Protein AF-D2XCI7-F1 (afdb_monomer_lite)

Structure (mmCIF, N/CA/C/O backbone):
data_AF-D2XCI7-F1
#
_entry.id   AF-D2XCI7-F1
#
loop_
_atom_site.group_PDB
_atom_site.id
_atom_site.type_symbol
_atom_site.label_atom_id
_atom_site.label_alt_id
_atom_site.label_comp_id
_atom_site.label_asym_id
_atom_site.label_entity_id
_atom_site.label_seq_id
_atom_site.pdbx_PDB_ins_code
_atom_site.Cartn_x
_atom_site.Cartn_y
_atom_site.Cartn_z
_atom_site.occupancy
_atom_site.B_iso_or_equiv
_atom_site.auth_seq_id
_atom_site.auth_comp_id
_atom_site.auth_asym_id
_atom_site.auth_atom_id
_atom_site.pdbx_PDB_model_num
ATOM 1 N N . TYR A 1 1 ? 6.562 -9.423 -7.348 1.00 95.38 1 TYR A N 1
ATOM 2 C CA . TYR A 1 1 ? 6.514 -7.953 -7.280 1.00 95.38 1 TYR A CA 1
ATOM 3 C C . TYR A 1 1 ? 7.853 -7.352 -6.857 1.00 95.38 1 TYR A C 1
ATOM 5 O O . TYR A 1 1 ? 8.513 -6.785 -7.709 1.00 95.38 1 TYR A O 1
ATOM 13 N N . ASN A 1 2 ? 8.337 -7.551 -5.623 1.00 96.94 2 ASN A N 1
ATOM 14 C CA . ASN A 1 2 ? 9.571 -6.895 -5.140 1.00 96.94 2 ASN A CA 1
ATOM 15 C C . ASN A 1 2 ? 10.817 -7.121 -6.017 1.00 96.94 2 ASN A C 1
ATOM 17 O O . ASN A 1 2 ? 11.596 -6.196 -6.208 1.00 96.94 2 ASN A O 1
ATOM 21 N N . LYS A 1 3 ? 10.999 -8.317 -6.597 1.00 97.44 3 LYS A N 1
ATOM 22 C CA . LYS A 1 3 ? 12.082 -8.570 -7.569 1.00 97.44 3 LYS A CA 1
ATOM 23 C C . LYS A 1 3 ? 11.944 -7.700 -8.833 1.00 97.44 3 LYS A C 1
ATOM 25 O O . LYS A 1 3 ? 12.911 -7.077 -9.245 1.00 97.44 3 LYS A O 1
ATOM 30 N N . ILE A 1 4 ? 10.735 -7.597 -9.390 1.00 97.25 4 ILE A N 1
ATOM 31 C CA . ILE A 1 4 ? 10.404 -6.759 -10.562 1.00 97.25 4 ILE A CA 1
ATOM 32 C C . ILE A 1 4 ? 10.677 -5.281 -10.245 1.00 97.25 4 ILE A C 1
ATOM 34 O O . ILE A 1 4 ? 11.367 -4.607 -11.001 1.00 97.25 4 ILE A O 1
ATOM 38 N N . LEU A 1 5 ? 10.216 -4.808 -9.081 1.00 97.50 5 LEU A N 1
ATOM 39 C CA . LEU A 1 5 ? 10.475 -3.452 -8.590 1.00 97.50 5 LEU A CA 1
ATOM 40 C C . LEU A 1 5 ? 11.980 -3.165 -8.454 1.00 97.50 5 LEU A C 1
ATOM 42 O O . LEU A 1 5 ? 12.438 -2.100 -8.854 1.00 97.50 5 LEU A O 1
ATOM 46 N N . LYS A 1 6 ? 12.762 -4.117 -7.924 1.00 96.88 6 LYS A N 1
ATOM 47 C CA . LYS A 1 6 ? 14.225 -3.990 -7.830 1.00 96.88 6 LYS A CA 1
ATOM 48 C C . LYS A 1 6 ? 14.874 -3.853 -9.209 1.00 96.88 6 LYS A C 1
ATOM 50 O O . LYS A 1 6 ? 15.714 -2.975 -9.370 1.00 96.88 6 LYS A O 1
ATOM 55 N N . HIS A 1 7 ? 14.470 -4.661 -10.191 1.00 95.12 7 HIS A N 1
ATOM 56 C CA . HIS A 1 7 ? 14.984 -4.550 -11.561 1.00 95.12 7 HIS A CA 1
ATOM 57 C C . HIS A 1 7 ? 14.621 -3.210 -12.209 1.00 95.12 7 HIS A C 1
ATOM 59 O O . HIS A 1 7 ? 15.503 -2.543 -12.745 1.00 95.12 7 HIS A O 1
ATOM 65 N N . ARG A 1 8 ? 13.365 -2.762 -12.081 1.00 95.38 8 ARG A N 1
ATOM 66 C CA . ARG A 1 8 ? 12.942 -1.435 -12.556 1.00 95.38 8 ARG A CA 1
ATOM 67 C C . ARG A 1 8 ? 13.767 -0.319 -11.912 1.00 95.38 8 ARG A C 1
ATOM 69 O O . ARG A 1 8 ? 14.297 0.535 -12.611 1.00 95.38 8 ARG A O 1
ATOM 76 N N . ASN A 1 9 ? 13.938 -0.351 -10.590 1.00 96.31 9 ASN A N 1
ATOM 77 C CA . ASN A 1 9 ? 14.719 0.657 -9.869 1.00 96.31 9 ASN A CA 1
ATOM 78 C C . ASN A 1 9 ? 16.208 0.631 -10.243 1.00 96.31 9 ASN A C 1
ATOM 80 O O . ASN A 1 9 ? 16.844 1.679 -10.240 1.00 96.31 9 ASN A O 1
ATOM 84 N N . ALA A 1 10 ? 16.771 -0.532 -10.580 1.00 94.81 10 ALA A N 1
ATOM 85 C CA . ALA A 1 10 ? 18.137 -0.617 -11.089 1.00 94.81 10 ALA A CA 1
ATOM 86 C C . ALA A 1 10 ? 18.278 0.102 -12.442 1.00 94.81 10 ALA A C 1
ATOM 88 O O . ALA A 1 10 ? 19.233 0.852 -12.627 1.00 94.81 10 ALA A O 1
ATOM 89 N N . LEU A 1 11 ? 17.299 -0.050 -13.343 1.00 93.69 11 LEU A N 1
ATOM 90 C CA . LEU A 1 11 ? 17.264 0.700 -14.602 1.00 93.69 11 LEU A CA 1
ATOM 91 C C . LEU A 1 11 ? 17.118 2.205 -14.362 1.00 93.69 11 LEU A C 1
ATOM 93 O O . LEU A 1 11 ? 17.880 2.978 -14.931 1.00 93.69 11 LEU A O 1
ATOM 97 N N . LEU A 1 12 ? 16.220 2.635 -13.472 1.00 94.38 12 LEU A N 1
ATOM 98 C CA . LEU A 1 12 ? 16.070 4.062 -13.148 1.00 94.38 12 LEU A CA 1
ATOM 99 C C . LEU A 1 12 ? 17.376 4.691 -12.634 1.00 94.38 12 LEU A C 1
ATOM 101 O O . LEU A 1 12 ? 17.691 5.822 -12.984 1.00 94.38 12 LEU A O 1
ATOM 105 N N . LYS A 1 13 ? 18.161 3.949 -11.843 1.00 94.56 13 LYS A N 1
ATOM 106 C CA . LYS A 1 13 ? 19.460 4.407 -11.319 1.00 94.56 13 LYS A CA 1
ATOM 107 C C . LYS A 1 13 ? 20.578 4.458 -12.360 1.00 94.56 13 LYS A C 1
ATOM 109 O O . LYS A 1 13 ? 21.601 5.073 -12.088 1.00 94.56 13 LYS A O 1
ATOM 114 N N . SER A 1 14 ? 20.405 3.830 -13.523 1.00 89.38 14 SER A N 1
ATOM 115 C CA . SER A 1 14 ? 21.423 3.827 -14.585 1.00 89.38 14 SER A CA 1
ATOM 116 C C . SER A 1 14 ? 21.593 5.186 -15.279 1.00 89.38 14 SER A C 1
ATOM 118 O O . SER A 1 14 ? 22.539 5.367 -16.038 1.00 89.38 14 SER A O 1
ATOM 120 N N . GLY A 1 15 ? 20.698 6.149 -15.026 1.00 74.50 15 GLY A N 1
ATOM 121 C CA . GLY A 1 15 ? 20.770 7.518 -15.548 1.00 74.50 15 GLY A CA 1
ATOM 122 C C . GLY A 1 15 ? 20.278 7.671 -16.990 1.00 74.50 15 GLY A C 1
ATOM 123 O O . GLY A 1 15 ? 19.622 8.662 -17.291 1.00 74.50 15 GLY A O 1
ATOM 124 N N . ASN A 1 16 ? 20.513 6.679 -17.853 1.00 79.69 16 ASN A N 1
ATOM 125 C CA . ASN A 1 16 ? 20.004 6.649 -19.227 1.00 79.69 16 ASN A CA 1
ATOM 126 C C . ASN A 1 16 ? 19.420 5.267 -19.582 1.00 79.69 16 ASN A C 1
ATOM 128 O O . ASN A 1 16 ? 20.003 4.539 -20.389 1.00 79.69 16 ASN A O 1
ATOM 132 N N . PRO A 1 17 ? 18.318 4.844 -18.932 1.00 81.50 17 PRO A N 1
ATOM 133 C CA . PRO A 1 17 ? 17.740 3.539 -19.203 1.00 81.50 17 PRO A CA 1
ATOM 134 C C . PRO A 1 17 ? 17.164 3.478 -20.614 1.00 81.50 17 PRO A C 1
ATOM 136 O O . PRO A 1 17 ? 16.473 4.392 -21.059 1.00 81.50 17 PRO A O 1
ATOM 139 N N . ASP A 1 18 ? 17.370 2.341 -21.271 1.00 86.94 18 ASP A N 1
ATOM 140 C CA . ASP A 1 18 ? 16.624 2.009 -22.477 1.00 86.94 18 ASP A CA 1
ATOM 141 C C . ASP A 1 18 ? 15.119 1.969 -22.151 1.00 86.94 18 ASP A C 1
ATOM 143 O O . ASP A 1 18 ? 14.649 1.161 -21.339 1.00 86.94 18 ASP A O 1
ATOM 147 N N . ILE A 1 19 ? 14.364 2.870 -22.783 1.00 84.69 19 ILE A N 1
ATOM 148 C CA . ILE A 1 19 ? 12.916 3.022 -22.596 1.00 84.69 19 ILE A CA 1
ATOM 149 C C . ILE A 1 19 ? 12.188 1.728 -22.972 1.00 84.69 19 ILE A C 1
ATOM 151 O O . ILE A 1 19 ? 11.220 1.345 -22.309 1.00 84.69 19 ILE A O 1
ATOM 155 N N . SER A 1 20 ? 12.670 1.011 -23.990 1.00 85.81 20 SER A N 1
ATOM 156 C CA . SER A 1 20 ? 12.082 -0.260 -24.407 1.00 85.81 20 SER A CA 1
ATOM 157 C C . SER A 1 20 ? 12.214 -1.308 -23.299 1.00 85.81 20 SER A C 1
ATOM 159 O O . SER A 1 20 ? 11.227 -1.957 -22.941 1.00 85.81 20 SER A O 1
ATOM 161 N N . HIS A 1 21 ? 13.380 -1.389 -22.652 1.00 87.38 21 HIS A N 1
ATOM 162 C CA . HIS A 1 21 ? 13.600 -2.259 -21.500 1.00 87.38 21 HIS A CA 1
ATOM 163 C C . HIS A 1 21 ? 12.731 -1.851 -20.313 1.00 87.38 21 HIS A C 1
ATOM 165 O O . HIS A 1 21 ? 12.139 -2.717 -19.665 1.00 87.38 21 HIS A O 1
ATOM 171 N N . LEU A 1 22 ? 12.611 -0.551 -20.035 1.00 90.00 22 LEU A N 1
ATOM 172 C CA . LEU A 1 22 ? 11.776 -0.061 -18.941 1.00 90.00 22 LEU A CA 1
ATOM 173 C C . LEU A 1 22 ? 10.302 -0.442 -19.139 1.00 90.00 22 LEU A C 1
ATOM 175 O O . LEU A 1 22 ? 9.681 -0.953 -18.208 1.00 90.00 22 LEU A O 1
ATOM 179 N N . SER A 1 23 ? 9.789 -0.327 -20.368 1.00 90.62 23 SER A N 1
ATOM 180 C CA . SER A 1 23 ? 8.405 -0.685 -20.708 1.00 90.62 23 SER A CA 1
ATOM 181 C C . SER A 1 23 ? 8.075 -2.167 -20.455 1.00 90.62 23 SER A C 1
ATOM 183 O O . SER A 1 23 ? 6.957 -2.506 -20.058 1.00 90.62 23 SER A O 1
ATOM 185 N N . ILE A 1 24 ? 9.054 -3.069 -20.616 1.00 93.50 24 ILE A N 1
ATOM 186 C CA . ILE A 1 24 ? 8.901 -4.499 -20.301 1.00 93.50 24 ILE A CA 1
ATOM 187 C C . ILE A 1 24 ? 8.687 -4.683 -18.795 1.00 93.50 24 ILE A C 1
ATOM 189 O O . ILE A 1 24 ? 7.845 -5.482 -18.371 1.00 93.50 24 ILE A O 1
ATOM 193 N N . TRP A 1 25 ? 9.436 -3.945 -17.974 1.00 95.25 25 TRP A N 1
ATOM 194 C CA . TRP A 1 25 ? 9.282 -3.983 -16.521 1.00 95.25 25 TRP A CA 1
ATOM 195 C C . TRP A 1 25 ? 8.011 -3.278 -16.052 1.00 95.25 25 TRP A C 1
ATOM 197 O O . TRP A 1 25 ? 7.402 -3.762 -15.099 1.00 95.25 25 TRP A O 1
ATOM 207 N N . ASP A 1 26 ? 7.578 -2.216 -16.735 1.00 95.50 26 ASP A N 1
ATOM 208 C CA . ASP A 1 26 ? 6.306 -1.538 -16.467 1.00 95.50 26 ASP A CA 1
ATOM 209 C C . ASP A 1 26 ? 5.120 -2.492 -16.673 1.00 95.50 26 ASP A C 1
ATOM 211 O O . ASP A 1 26 ? 4.290 -2.653 -15.780 1.00 95.50 26 ASP A O 1
ATOM 215 N N . LYS A 1 27 ? 5.086 -3.246 -17.777 1.00 95.81 27 LYS A N 1
ATOM 216 C CA . LYS A 1 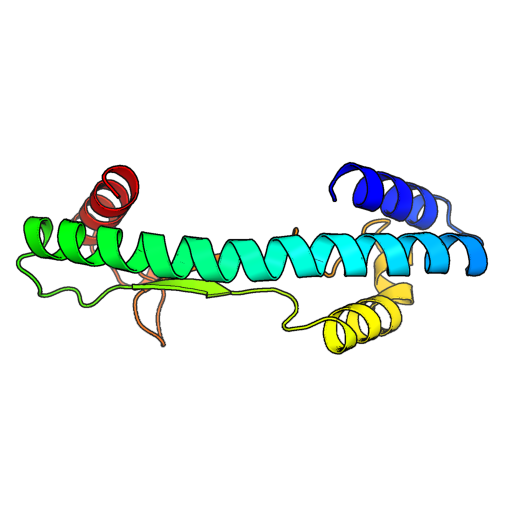27 ? 4.041 -4.266 -17.988 1.00 95.81 27 LYS A CA 1
ATOM 217 C C . LYS A 1 27 ? 4.041 -5.326 -16.881 1.00 95.81 27 LYS A C 1
ATOM 219 O O . LYS A 1 27 ? 3.003 -5.600 -16.282 1.00 95.81 27 LYS A O 1
ATOM 224 N N . LYS A 1 28 ? 5.217 -5.868 -16.540 1.00 96.62 28 LYS A N 1
ATOM 225 C CA . LYS A 1 28 ? 5.357 -6.902 -15.495 1.00 96.62 28 LYS A CA 1
ATOM 226 C C . LYS A 1 28 ? 4.991 -6.400 -14.094 1.00 96.62 28 LYS A C 1
ATOM 228 O O . LYS A 1 28 ? 4.448 -7.162 -13.289 1.00 96.62 28 LYS A O 1
ATOM 233 N N . ILE A 1 29 ? 5.343 -5.155 -13.752 1.00 97.62 29 ILE A N 1
ATOM 234 C CA . ILE A 1 29 ? 5.056 -4.596 -12.423 1.00 97.62 29 ILE A CA 1
ATOM 235 C C . ILE A 1 29 ? 3.572 -4.282 -12.274 1.00 97.62 29 ILE A C 1
ATOM 237 O O . ILE A 1 29 ? 3.027 -4.523 -11.195 1.00 97.62 29 ILE A O 1
ATOM 241 N N . VAL A 1 30 ? 2.931 -3.820 -13.350 1.00 98.19 30 VAL A N 1
ATOM 242 C CA . VAL A 1 30 ? 1.491 -3.577 -13.411 1.00 98.19 30 VAL A CA 1
ATOM 243 C C . VAL A 1 30 ? 0.736 -4.894 -13.261 1.00 98.19 30 VAL A C 1
ATOM 245 O O . VAL A 1 30 ? 0.004 -5.046 -12.288 1.00 98.19 30 VAL A O 1
ATOM 248 N N . GLU A 1 31 ? 1.001 -5.887 -14.113 1.00 97.38 31 GLU A N 1
ATOM 249 C CA . GLU A 1 31 ? 0.334 -7.198 -14.077 1.00 97.38 31 GLU A CA 1
ATOM 250 C C . GLU A 1 31 ? 0.398 -7.831 -12.677 1.00 97.38 31 GLU A C 1
ATOM 252 O O . GLU A 1 31 ? -0.621 -8.152 -12.056 1.00 97.38 31 GLU A O 1
ATOM 257 N N . LYS A 1 32 ? 1.609 -7.945 -12.111 1.00 98.06 32 LYS A N 1
ATOM 258 C CA . LYS A 1 32 ? 1.768 -8.543 -10.781 1.00 98.06 32 LYS A CA 1
ATOM 259 C C . LYS A 1 32 ? 1.211 -7.653 -9.670 1.00 98.06 32 LYS A C 1
ATOM 261 O O . LYS A 1 32 ? 0.837 -8.170 -8.618 1.00 98.06 32 LYS A O 1
ATOM 266 N N . GLY A 1 33 ? 1.223 -6.338 -9.860 1.00 98.31 33 GLY A N 1
ATOM 267 C CA . GLY A 1 33 ? 0.711 -5.375 -8.897 1.00 98.31 33 GLY A CA 1
ATOM 268 C C . GLY A 1 33 ? -0.808 -5.415 -8.791 1.00 98.31 33 GLY A C 1
ATOM 269 O O . GLY A 1 33 ? -1.306 -5.460 -7.673 1.00 98.31 33 GLY A O 1
ATOM 270 N N . ILE A 1 34 ? -1.529 -5.509 -9.911 1.00 98.31 34 ILE A N 1
ATOM 271 C CA . ILE A 1 34 ? -2.996 -5.615 -9.928 1.00 98.31 34 ILE A CA 1
ATOM 272 C C . ILE A 1 34 ? -3.478 -6.896 -9.253 1.00 98.31 34 ILE A C 1
ATOM 274 O O . ILE A 1 34 ? -4.407 -6.855 -8.448 1.00 98.31 34 ILE A O 1
ATOM 278 N N . PHE A 1 35 ? -2.789 -8.017 -9.475 1.00 98.19 35 PHE A N 1
ATOM 279 C CA . PHE A 1 35 ? -3.077 -9.246 -8.736 1.00 98.19 35 PHE A CA 1
ATOM 280 C C . PHE A 1 35 ? -2.988 -9.042 -7.209 1.00 98.19 35 PHE A C 1
ATOM 282 O O . PHE A 1 35 ? -3.873 -9.463 -6.467 1.00 98.19 35 PHE A O 1
ATOM 289 N N . ILE A 1 36 ? -1.935 -8.368 -6.727 1.00 98.50 36 ILE A N 1
ATOM 290 C CA . ILE A 1 36 ? -1.747 -8.109 -5.289 1.00 98.50 36 ILE A CA 1
ATOM 291 C C . ILE A 1 36 ? -2.767 -7.093 -4.768 1.00 98.50 36 ILE A C 1
ATOM 293 O O . ILE A 1 36 ? -3.290 -7.283 -3.675 1.00 98.50 36 ILE A O 1
ATOM 297 N N . LEU A 1 37 ? -3.050 -6.040 -5.535 1.00 98.38 37 LEU A N 1
ATOM 298 C CA . LEU A 1 37 ? -4.046 -5.017 -5.220 1.00 98.38 37 LEU A CA 1
ATOM 299 C C . LEU A 1 37 ? -5.411 -5.651 -4.932 1.00 98.38 37 LEU A C 1
ATOM 301 O O . LEU A 1 37 ? -6.008 -5.390 -3.890 1.00 98.38 37 LEU A O 1
ATOM 305 N N . ASN A 1 38 ? -5.877 -6.525 -5.827 1.00 98.12 38 ASN A N 1
ATOM 306 C CA . ASN A 1 38 ? -7.165 -7.197 -5.671 1.00 98.12 38 ASN A CA 1
ATOM 307 C C . ASN A 1 38 ? -7.158 -8.141 -4.466 1.00 98.12 38 ASN A C 1
ATOM 309 O O . ASN A 1 38 ? -8.059 -8.069 -3.634 1.00 98.12 38 ASN A O 1
ATOM 313 N N . LYS A 1 39 ? -6.087 -8.926 -4.282 1.00 98.31 39 LYS A N 1
ATOM 314 C CA . LYS A 1 39 ? -5.973 -9.792 -3.103 1.00 98.31 39 LYS A CA 1
ATOM 315 C C . LYS A 1 39 ? -5.947 -8.999 -1.793 1.00 98.31 39 LYS A C 1
ATOM 317 O O . LYS A 1 39 ? -6.531 -9.436 -0.809 1.00 98.31 39 LYS A O 1
ATOM 322 N N . ARG A 1 40 ? -5.307 -7.826 -1.767 1.00 98.19 40 ARG A N 1
ATOM 323 C CA . ARG A 1 40 ? -5.314 -6.927 -0.602 1.00 98.19 40 ARG A CA 1
ATOM 324 C C . ARG A 1 40 ? -6.702 -6.372 -0.315 1.00 98.19 40 ARG A C 1
ATOM 326 O O . ARG A 1 40 ? -7.081 -6.350 0.847 1.00 98.19 40 ARG A O 1
ATOM 333 N N . ARG A 1 41 ? -7.462 -5.972 -1.340 1.00 97.44 41 ARG A N 1
ATOM 334 C CA . ARG A 1 41 ? -8.860 -5.536 -1.174 1.00 97.44 41 ARG A CA 1
ATOM 335 C C . ARG A 1 41 ? -9.708 -6.622 -0.519 1.00 97.44 41 ARG A C 1
ATOM 337 O O . ARG A 1 41 ? -10.392 -6.333 0.454 1.00 97.44 41 ARG A O 1
ATOM 344 N N . GLU A 1 42 ? -9.615 -7.854 -1.017 1.00 97.88 42 GLU A N 1
ATOM 345 C CA . GLU A 1 42 ? -10.330 -9.006 -0.452 1.00 97.88 42 GLU A CA 1
ATOM 346 C C . GLU A 1 42 ? -9.943 -9.251 1.010 1.00 97.88 42 GLU A C 1
ATOM 348 O O . GLU A 1 42 ? -10.808 -9.305 1.879 1.00 97.88 42 GLU A O 1
ATOM 353 N N . VAL A 1 43 ? -8.638 -9.344 1.290 1.00 97.25 43 VAL A N 1
ATOM 354 C CA . VAL A 1 43 ? -8.134 -9.646 2.637 1.00 97.25 43 VAL A CA 1
ATOM 355 C C . VAL A 1 43 ? -8.474 -8.536 3.624 1.00 97.25 43 VAL A C 1
ATOM 357 O O . VAL A 1 43 ? -8.843 -8.833 4.751 1.00 97.25 43 VAL A O 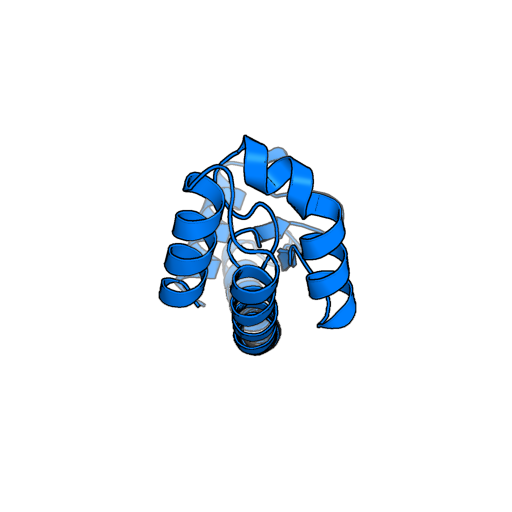1
ATOM 360 N N . VAL A 1 44 ? -8.369 -7.263 3.235 1.00 96.88 44 VAL A N 1
ATOM 361 C CA . VAL A 1 44 ? -8.718 -6.158 4.138 1.00 96.88 44 VAL A CA 1
ATOM 362 C C . VAL A 1 44 ? -10.220 -6.117 4.397 1.00 96.88 44 VAL A C 1
ATOM 364 O O . VAL A 1 44 ? -10.612 -5.846 5.525 1.00 96.88 44 VAL A O 1
ATOM 367 N N . LEU A 1 45 ? -11.059 -6.428 3.405 1.00 96.06 45 LEU A N 1
ATOM 368 C CA . LEU A 1 45 ? -12.505 -6.520 3.608 1.00 96.06 45 LEU A CA 1
ATOM 369 C C . LEU A 1 45 ? -12.860 -7.618 4.622 1.00 96.06 45 LEU A C 1
ATOM 371 O O . LEU A 1 45 ? -13.626 -7.374 5.553 1.00 96.06 45 LEU A O 1
ATOM 375 N N . GLU A 1 46 ? -12.266 -8.802 4.467 1.00 96.50 46 GLU A N 1
ATOM 376 C CA . GLU A 1 46 ? -12.428 -9.922 5.397 1.00 96.50 46 GLU A CA 1
ATOM 377 C C . GLU A 1 46 ? -11.900 -9.567 6.797 1.00 96.50 46 GLU A C 1
ATOM 379 O O . GLU A 1 46 ? -12.630 -9.670 7.784 1.00 96.50 46 GLU A O 1
ATOM 384 N N . LEU A 1 47 ? -10.675 -9.047 6.884 1.00 96.50 47 LEU A N 1
ATOM 385 C CA . LEU A 1 47 ? -10.039 -8.657 8.142 1.00 96.50 47 LEU A CA 1
ATOM 386 C C . LEU A 1 47 ? -10.811 -7.549 8.867 1.00 96.50 47 LEU A C 1
ATOM 388 O O . LEU A 1 47 ? -10.920 -7.583 10.089 1.00 96.50 47 LEU A O 1
ATOM 392 N N . ASN A 1 48 ? -11.392 -6.591 8.135 1.00 95.75 48 ASN A N 1
ATOM 393 C CA . ASN A 1 48 ? -12.223 -5.536 8.713 1.00 95.75 48 ASN A CA 1
ATOM 394 C C . ASN A 1 48 ? -13.451 -6.118 9.434 1.00 95.75 48 ASN A C 1
ATOM 396 O O . ASN A 1 48 ? -13.842 -5.612 10.483 1.00 95.75 48 ASN A O 1
ATOM 400 N N . SER A 1 49 ? -14.037 -7.205 8.918 1.00 94.81 49 SER A N 1
ATOM 401 C CA . SER A 1 49 ? -15.182 -7.854 9.567 1.00 94.81 49 SER A CA 1
ATOM 402 C C . SER A 1 49 ? -14.813 -8.434 10.941 1.00 94.81 49 SER A C 1
ATOM 404 O O . SER A 1 49 ? -15.492 -8.150 11.931 1.00 94.81 49 SER A O 1
ATOM 406 N N . PHE A 1 50 ? -13.689 -9.151 11.037 1.00 95.44 50 PHE A N 1
ATOM 407 C CA . PHE A 1 50 ? -13.182 -9.700 12.298 1.00 95.44 50 PHE A CA 1
ATOM 408 C C . PHE A 1 50 ? -12.709 -8.598 13.252 1.00 95.44 50 PHE A C 1
ATOM 410 O O . PHE A 1 50 ? -13.037 -8.614 14.442 1.00 95.44 50 PHE A O 1
ATOM 417 N N . TYR A 1 51 ? -12.004 -7.598 12.718 1.00 95.31 51 TYR A N 1
ATOM 418 C CA . TYR A 1 51 ? -11.552 -6.420 13.453 1.00 95.31 51 TYR A CA 1
ATOM 419 C C . TYR A 1 51 ? -12.715 -5.707 14.150 1.00 95.31 51 TYR A C 1
ATOM 421 O O . TYR A 1 51 ? -12.630 -5.457 15.352 1.00 95.31 51 TYR A O 1
ATOM 429 N N . ARG A 1 52 ? -13.818 -5.437 13.437 1.00 93.69 52 ARG A N 1
ATOM 430 C CA . ARG A 1 52 ? -14.993 -4.758 14.004 1.00 93.69 52 ARG A CA 1
ATOM 431 C C . ARG A 1 52 ? -15.628 -5.561 15.136 1.00 93.69 52 ARG A C 1
ATOM 433 O O . ARG A 1 52 ? -15.871 -5.007 16.203 1.00 93.69 52 ARG A O 1
ATOM 440 N N . VAL A 1 53 ? -15.797 -6.874 14.960 1.00 93.44 53 VAL A N 1
ATOM 441 C CA . VAL A 1 53 ? -16.329 -7.755 16.017 1.00 93.44 53 VAL A CA 1
ATOM 442 C C . VAL A 1 53 ? -15.449 -7.726 17.271 1.00 93.44 53 VAL A C 1
ATOM 444 O O . VAL A 1 53 ? -15.957 -7.681 18.393 1.00 93.44 53 VAL A O 1
ATOM 447 N N . ASN A 1 54 ? -14.127 -7.755 17.105 1.00 93.56 54 ASN A N 1
ATOM 448 C CA . ASN A 1 54 ? -13.194 -7.706 18.228 1.00 93.56 54 ASN A CA 1
ATOM 449 C C . ASN A 1 54 ? -13.164 -6.326 18.897 1.00 93.56 54 ASN A C 1
ATOM 451 O O . ASN A 1 54 ? -13.124 -6.239 20.126 1.00 93.56 54 ASN A O 1
ATOM 455 N N . LEU A 1 55 ? -13.211 -5.252 18.108 1.00 93.12 55 LEU A N 1
ATOM 456 C CA . LEU A 1 55 ? -13.238 -3.886 18.616 1.00 93.12 55 LEU A CA 1
ATOM 457 C C . LEU A 1 55 ? -14.515 -3.615 19.409 1.00 93.12 55 LEU A C 1
ATOM 459 O O . LEU A 1 55 ? -14.437 -3.023 20.485 1.00 93.12 55 LEU A O 1
ATOM 463 N N . ASP A 1 56 ? -15.670 -4.073 18.930 1.00 91.12 56 ASP A N 1
ATOM 464 C CA . ASP A 1 56 ? -16.950 -3.885 19.613 1.00 91.12 56 ASP A CA 1
ATOM 465 C C . ASP A 1 56 ? -16.939 -4.533 21.003 1.00 91.12 56 ASP A C 1
ATOM 467 O O . ASP A 1 56 ? -17.377 -3.915 21.975 1.00 91.12 56 ASP A O 1
ATOM 471 N N . LYS A 1 57 ? -16.337 -5.725 21.136 1.00 90.88 57 LYS A N 1
ATOM 472 C CA . LYS A 1 57 ? -16.154 -6.405 22.433 1.00 90.88 57 LYS A CA 1
ATOM 473 C C . LYS A 1 57 ? -15.259 -5.625 23.402 1.00 90.88 57 LYS A C 1
ATOM 475 O O . LYS A 1 57 ? -15.480 -5.688 24.607 1.00 90.88 57 LYS A O 1
ATOM 480 N N . LEU A 1 58 ? -14.247 -4.914 22.898 1.00 89.25 58 LEU A N 1
ATOM 481 C CA . LEU A 1 58 ? -13.277 -4.172 23.716 1.00 89.25 58 LEU A CA 1
ATOM 482 C C . LEU A 1 58 ? -13.731 -2.745 24.055 1.00 89.25 58 LEU A C 1
ATOM 484 O O . LEU A 1 58 ? -13.389 -2.230 25.117 1.00 89.25 58 LEU A O 1
ATOM 488 N N . SER A 1 59 ? -14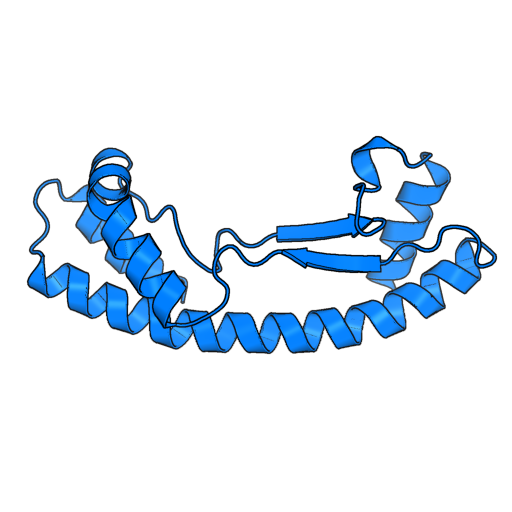.461 -2.096 23.148 1.00 84.12 59 SER A N 1
ATOM 489 C CA . SER A 1 59 ? -14.886 -0.690 23.251 1.00 84.12 59 SER A CA 1
ATOM 490 C C . SER A 1 59 ? -16.337 -0.518 23.711 1.00 84.12 59 SER A C 1
ATOM 492 O O . SER A 1 59 ? -16.773 0.601 23.990 1.00 84.12 59 SER A O 1
ATOM 494 N N . GLY A 1 60 ? -17.108 -1.608 23.772 1.00 79.81 60 GLY A N 1
ATOM 495 C CA . GLY A 1 60 ? -18.550 -1.554 24.005 1.00 79.81 60 GLY A CA 1
ATOM 496 C C . GLY A 1 60 ? -19.331 -0.985 22.814 1.00 79.81 60 GLY A C 1
ATOM 497 O O . GLY A 1 60 ? -20.396 -0.408 23.020 1.00 79.81 60 GLY A O 1
ATOM 498 N N . GLY A 1 61 ? -18.789 -1.103 21.594 1.00 73.94 61 GLY A N 1
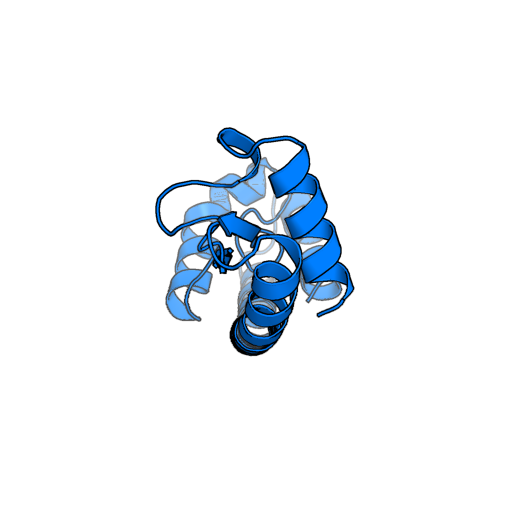ATOM 499 C CA . GLY A 1 61 ? -19.458 -0.748 20.335 1.00 73.94 61 GLY A CA 1
ATOM 500 C C . GLY A 1 61 ? -19.563 0.751 20.033 1.00 73.94 61 GLY A C 1
ATOM 501 O O . GLY A 1 61 ? -20.419 1.158 19.253 1.00 73.94 61 GLY A O 1
ATOM 502 N N . LYS A 1 62 ? -18.745 1.596 20.674 1.00 69.56 62 LYS A N 1
ATOM 503 C CA . LYS A 1 62 ? -18.890 3.067 20.604 1.00 69.56 62 LYS A CA 1
ATOM 504 C C . LYS A 1 62 ? -17.940 3.765 19.637 1.00 69.56 62 LYS A C 1
ATOM 506 O O . LYS A 1 62 ? -18.164 4.929 19.321 1.00 69.56 62 LYS A O 1
ATOM 511 N N . ASP A 1 63 ? -16.889 3.082 19.192 1.00 75.69 63 ASP A N 1
ATOM 512 C CA . ASP A 1 63 ? -15.816 3.733 18.439 1.00 75.69 63 ASP A CA 1
ATOM 513 C C . ASP A 1 63 ? -16.112 3.823 16.931 1.00 75.69 63 ASP A C 1
ATOM 515 O O . ASP A 1 63 ? -15.671 4.772 16.286 1.00 75.69 63 ASP A O 1
ATOM 519 N N . GLY A 1 64 ? -16.875 2.873 16.368 1.00 81.88 64 GLY A N 1
ATOM 520 C CA . GLY A 1 64 ? -17.286 2.893 14.955 1.00 81.88 64 GLY A CA 1
ATOM 521 C C . GLY A 1 64 ? -16.122 2.913 13.955 1.00 81.88 64 GLY A C 1
ATOM 522 O O . GLY A 1 64 ? -16.266 3.455 12.864 1.00 81.88 64 GLY A O 1
ATOM 523 N N . LEU A 1 65 ? -14.960 2.383 14.346 1.00 90.81 65 LEU A N 1
ATOM 524 C CA . LEU A 1 65 ? -13.740 2.407 13.543 1.00 90.81 65 LEU A CA 1
ATOM 525 C C . LEU A 1 65 ? -13.711 1.253 12.546 1.00 90.81 65 LEU A C 1
ATOM 527 O O . LEU A 1 65 ? -14.192 0.153 12.823 1.00 90.81 65 LEU A O 1
ATOM 531 N N . GLU A 1 66 ? -13.064 1.498 11.416 1.00 92.44 66 GLU A N 1
ATOM 532 C CA . GLU A 1 66 ? -12.901 0.539 10.335 1.00 92.44 66 GLU A CA 1
ATOM 533 C C . GLU A 1 66 ? -11.445 0.462 9.887 1.00 92.44 66 GLU A C 1
ATOM 535 O O . GLU A 1 66 ? -10.681 1.427 9.975 1.00 92.44 66 GLU A O 1
ATOM 540 N N . LEU A 1 67 ? -11.078 -0.709 9.377 1.00 93.94 67 LEU A N 1
ATOM 541 C CA . LEU A 1 67 ? -9.822 -0.949 8.695 1.00 93.94 67 LEU A CA 1
ATOM 542 C C . LEU A 1 67 ? -9.975 -0.591 7.209 1.00 93.94 67 LEU A C 1
ATOM 544 O O . LEU A 1 67 ? -10.685 -1.265 6.463 1.00 93.94 67 LEU A O 1
ATOM 548 N N . ILE A 1 68 ? -9.290 0.465 6.772 1.00 93.12 68 ILE A N 1
ATOM 549 C CA . ILE A 1 68 ? -9.470 1.074 5.453 1.00 93.12 68 ILE A CA 1
ATOM 550 C C . ILE A 1 68 ? -8.191 0.925 4.630 1.00 93.12 68 ILE A C 1
ATOM 552 O O . ILE A 1 68 ? -7.171 1.563 4.895 1.00 93.12 68 ILE A O 1
ATOM 556 N N . TYR A 1 69 ? -8.256 0.123 3.570 1.00 95.56 69 TYR A N 1
ATOM 557 C CA . TYR A 1 69 ? -7.174 0.019 2.593 1.00 95.56 69 TYR A CA 1
ATOM 558 C C . TYR A 1 69 ? -7.156 1.237 1.660 1.00 95.56 69 TYR A C 1
ATOM 560 O O . TYR A 1 69 ? -8.150 1.530 0.990 1.00 95.56 69 TYR A O 1
ATOM 568 N N . LYS A 1 70 ? -6.016 1.928 1.570 1.00 94.88 70 LYS A N 1
ATOM 569 C CA . LYS A 1 70 ? -5.800 3.048 0.646 1.00 94.88 70 LYS A CA 1
ATOM 570 C C . LYS A 1 70 ? -4.764 2.657 -0.405 1.00 94.88 70 LYS A C 1
ATOM 572 O O . LYS A 1 70 ? -3.559 2.794 -0.181 1.00 94.88 70 LYS A O 1
ATOM 577 N N . PRO A 1 71 ? -5.210 2.164 -1.566 1.00 96.88 71 PRO A N 1
ATOM 578 C CA . PRO A 1 71 ? -4.285 1.811 -2.620 1.00 96.88 71 PRO A CA 1
ATOM 579 C C . PRO A 1 71 ? -3.728 3.063 -3.309 1.00 96.88 71 PRO A C 1
ATOM 581 O O . PRO A 1 71 ? -4.439 4.043 -3.537 1.00 96.88 71 PRO A O 1
ATOM 584 N N . ASN A 1 72 ? -2.456 3.015 -3.704 1.00 97.62 72 ASN A N 1
ATOM 585 C CA . ASN A 1 72 ? -1.807 4.074 -4.475 1.00 97.62 72 ASN A CA 1
ATOM 586 C C . ASN A 1 72 ? -2.330 4.148 -5.924 1.00 97.62 72 ASN A C 1
ATOM 588 O O . ASN A 1 72 ? -2.233 5.194 -6.573 1.00 97.62 72 ASN A O 1
ATOM 592 N N . VAL A 1 73 ? -2.886 3.040 -6.423 1.00 97.31 73 VAL A N 1
ATOM 593 C CA . VAL A 1 73 ? -3.443 2.858 -7.773 1.00 97.31 73 VAL A CA 1
ATOM 594 C C . VAL A 1 73 ? -4.722 2.018 -7.698 1.00 97.31 73 VAL A C 1
ATOM 596 O O . VAL A 1 73 ? -4.792 1.078 -6.910 1.00 97.31 73 VAL A O 1
ATOM 599 N N . LYS A 1 74 ? -5.748 2.342 -8.486 1.00 95.94 74 LYS A N 1
ATOM 600 C CA . LYS A 1 74 ? -7.069 1.700 -8.403 1.00 95.94 74 LYS A CA 1
ATOM 601 C C . LYS A 1 74 ? -7.219 0.505 -9.334 1.00 95.94 74 LYS A C 1
ATOM 603 O O . LYS A 1 74 ? -7.897 -0.454 -8.954 1.00 95.94 74 LYS A O 1
ATOM 608 N N . ASP A 1 75 ? -6.615 0.569 -10.511 1.00 97.38 75 ASP A N 1
ATOM 609 C CA . ASP A 1 75 ? -6.731 -0.425 -11.573 1.00 97.38 75 ASP A CA 1
ATOM 610 C C . ASP A 1 75 ? -5.493 -0.411 -12.484 1.00 97.38 75 ASP A C 1
ATOM 612 O O . ASP A 1 75 ? -4.507 0.286 -12.224 1.00 97.38 75 ASP A O 1
ATOM 616 N N . GLN A 1 76 ? -5.521 -1.263 -13.509 1.00 97.69 76 GLN A N 1
ATOM 617 C CA . GLN A 1 76 ? -4.412 -1.463 -14.434 1.00 97.69 76 GLN A CA 1
ATOM 618 C C . GLN A 1 76 ? -4.070 -0.197 -15.224 1.00 97.69 76 GLN A C 1
ATOM 620 O O . GLN A 1 76 ? -2.887 0.128 -15.370 1.00 97.69 76 GLN A O 1
ATOM 625 N N . ASP A 1 77 ? -5.091 0.502 -15.712 1.00 97.12 77 ASP A N 1
ATOM 626 C CA . ASP A 1 77 ? -4.936 1.640 -16.610 1.00 97.12 77 ASP A CA 1
ATOM 627 C C . ASP A 1 77 ? -4.390 2.842 -15.842 1.00 97.12 77 ASP A C 1
ATOM 629 O O . ASP A 1 77 ? -3.387 3.431 -16.251 1.00 97.12 77 ASP A O 1
ATOM 633 N N . GLU A 1 78 ? -4.943 3.125 -14.656 1.00 97.75 78 GLU A N 1
ATOM 634 C CA . GLU A 1 78 ? -4.430 4.177 -13.778 1.00 97.75 78 GLU A CA 1
ATOM 635 C C . GLU A 1 78 ? -2.990 3.880 -13.336 1.00 97.75 78 GLU A C 1
ATOM 637 O O . GLU A 1 78 ? -2.163 4.791 -13.227 1.00 97.75 78 GLU A O 1
ATOM 642 N N . PHE A 1 79 ? -2.653 2.611 -13.077 1.00 98.12 79 PHE A N 1
ATOM 643 C CA . PHE A 1 79 ? -1.294 2.247 -12.686 1.00 98.12 79 PHE A CA 1
ATOM 644 C C . PHE A 1 79 ? -0.302 2.533 -13.822 1.00 98.12 79 PHE A C 1
ATOM 646 O O . PHE A 1 79 ? 0.718 3.191 -13.596 1.00 98.12 79 PHE A O 1
ATOM 653 N N . LEU A 1 80 ? -0.611 2.107 -15.047 1.00 97.12 80 LEU A N 1
ATOM 654 C CA . LEU A 1 80 ? 0.244 2.373 -16.201 1.00 97.12 80 LEU A CA 1
ATOM 655 C C . LEU A 1 80 ? 0.351 3.878 -16.498 1.00 97.12 80 LEU A C 1
ATOM 657 O O . LEU A 1 80 ? 1.455 4.387 -16.702 1.00 97.12 80 LEU A O 1
ATOM 661 N N . GLU A 1 81 ? -0.766 4.608 -16.452 1.00 97.31 81 GLU A N 1
ATOM 662 C CA . GLU A 1 81 ? -0.792 6.061 -16.639 1.00 97.31 81 GLU A CA 1
ATOM 663 C C . GLU A 1 81 ? 0.099 6.767 -15.608 1.00 97.31 81 GLU A C 1
ATOM 665 O O . GLU A 1 81 ? 0.957 7.580 -15.964 1.00 97.31 81 GLU A O 1
ATOM 670 N N . LYS A 1 82 ? -0.042 6.422 -14.322 1.00 97.94 82 LYS A N 1
ATOM 671 C CA . LYS A 1 82 ? 0.764 7.015 -13.252 1.00 97.94 82 LYS A CA 1
ATOM 672 C C . LYS A 1 82 ? 2.248 6.679 -13.389 1.00 97.94 82 LYS A C 1
ATOM 674 O O . LYS A 1 82 ? 3.059 7.552 -13.079 1.00 97.94 82 LYS A O 1
ATOM 679 N N . LEU A 1 83 ? 2.621 5.479 -13.844 1.00 96.75 83 LEU A N 1
ATOM 680 C CA . LEU A 1 83 ? 4.025 5.133 -14.111 1.00 96.75 83 LEU A CA 1
ATOM 681 C C . LEU A 1 83 ? 4.616 6.012 -15.218 1.00 96.75 83 LEU A C 1
ATOM 683 O O . LEU A 1 83 ? 5.687 6.588 -15.022 1.00 96.75 83 LEU A O 1
ATOM 687 N N . ASN A 1 84 ? 3.894 6.180 -16.327 1.00 95.31 84 ASN A N 1
ATOM 688 C CA . ASN A 1 84 ? 4.323 7.025 -17.443 1.00 95.31 84 ASN A CA 1
ATOM 689 C C . ASN A 1 84 ? 4.432 8.496 -17.022 1.00 95.31 84 ASN A C 1
ATOM 691 O O . ASN A 1 84 ? 5.460 9.138 -17.233 1.00 95.31 84 ASN A O 1
ATOM 695 N N . ARG A 1 85 ? 3.402 9.017 -16.347 1.00 97.19 85 ARG A N 1
ATOM 696 C CA . ARG A 1 85 ? 3.356 10.406 -15.872 1.00 97.19 85 ARG A CA 1
ATOM 697 C C . ARG A 1 85 ? 4.472 10.728 -14.877 1.00 97.19 85 ARG A C 1
ATOM 699 O O . ARG A 1 85 ? 4.965 11.853 -14.853 1.00 97.19 85 ARG A O 1
ATOM 706 N N . ASN A 1 86 ? 4.875 9.760 -14.051 1.00 96.44 86 ASN A N 1
ATOM 707 C CA . ASN A 1 86 ? 5.935 9.942 -13.058 1.00 96.44 86 ASN A CA 1
ATOM 708 C C . ASN A 1 86 ? 7.326 9.535 -13.556 1.00 96.44 86 ASN A C 1
ATOM 710 O O . ASN A 1 86 ? 8.281 9.695 -12.800 1.00 96.44 86 ASN A O 1
ATOM 714 N N . LEU A 1 87 ? 7.488 9.077 -14.801 1.00 94.19 87 LEU A N 1
ATOM 715 C CA . LEU A 1 87 ? 8.766 8.567 -15.305 1.00 94.19 87 LEU A CA 1
ATOM 716 C C . LEU A 1 87 ? 9.920 9.561 -15.111 1.00 94.19 87 LEU A C 1
ATOM 718 O O . LEU A 1 87 ? 10.936 9.223 -14.509 1.00 94.19 87 LEU A O 1
ATOM 722 N N . SER A 1 88 ? 9.747 10.815 -15.534 1.00 93.50 88 SER A N 1
ATOM 723 C CA . SER A 1 88 ? 10.784 11.846 -15.387 1.00 93.50 88 SER A CA 1
ATOM 724 C C . SER A 1 88 ? 11.146 12.118 -13.925 1.00 93.50 88 SER A C 1
ATOM 726 O O . SER A 1 88 ? 12.286 12.460 -13.618 1.00 93.50 88 SER A O 1
ATOM 728 N N . ARG A 1 89 ? 10.183 11.984 -13.004 1.00 95.75 89 ARG A N 1
ATOM 729 C CA . ARG A 1 89 ? 10.413 12.115 -11.559 1.00 95.75 89 ARG A CA 1
ATOM 730 C C . ARG A 1 89 ? 11.151 10.889 -11.018 1.00 95.75 89 ARG A C 1
ATOM 732 O O . ARG A 1 89 ? 12.128 11.054 -10.296 1.00 95.75 89 ARG A O 1
ATOM 739 N N . ASP A 1 90 ? 10.713 9.692 -11.388 1.00 95.88 90 ASP A N 1
ATOM 740 C CA . ASP A 1 90 ? 11.311 8.416 -10.992 1.00 95.88 90 ASP A CA 1
ATOM 741 C C . ASP A 1 90 ? 12.770 8.297 -11.457 1.00 95.88 90 ASP A C 1
ATOM 743 O O . ASP A 1 90 ? 13.611 7.814 -10.699 1.00 95.88 90 ASP A O 1
ATOM 747 N N . LEU A 1 91 ? 13.091 8.797 -12.657 1.00 94.00 91 LEU A N 1
ATOM 748 C CA . LEU A 1 91 ? 14.461 8.879 -13.178 1.00 94.00 91 LEU A CA 1
ATOM 749 C C . LEU A 1 91 ? 15.356 9.747 -12.287 1.00 94.00 91 LEU A C 1
ATOM 751 O O . LEU A 1 91 ? 16.449 9.327 -11.924 1.00 94.00 91 LEU A O 1
ATOM 755 N N . ARG A 1 92 ? 14.875 10.926 -11.865 1.00 93.75 92 ARG A N 1
ATOM 756 C CA . ARG A 1 92 ? 15.626 11.802 -10.945 1.00 93.75 92 ARG A CA 1
ATOM 757 C C . ARG A 1 92 ? 15.797 11.191 -9.555 1.00 93.75 92 ARG A C 1
ATOM 759 O O . ARG A 1 92 ? 16.804 11.431 -8.903 1.00 93.75 92 ARG A O 1
ATOM 766 N N . LEU A 1 93 ? 14.800 10.441 -9.087 1.00 95.12 93 LEU A N 1
ATOM 767 C CA . LEU A 1 93 ? 14.803 9.829 -7.756 1.00 95.12 93 LEU A CA 1
ATOM 768 C C . LEU A 1 93 ? 15.574 8.500 -7.700 1.00 95.12 93 LEU A C 1
ATOM 770 O O . LEU A 1 93 ? 15.982 8.075 -6.620 1.00 95.12 93 LEU A O 1
ATOM 774 N N . GLY A 1 94 ? 15.744 7.812 -8.831 1.00 95.12 94 GLY A N 1
ATOM 775 C CA . GLY A 1 94 ? 16.348 6.480 -8.887 1.00 95.12 94 GLY A CA 1
ATOM 776 C C . GLY A 1 94 ? 15.479 5.383 -8.254 1.00 95.12 94 GLY A C 1
ATOM 777 O O . GLY A 1 94 ? 15.986 4.328 -7.859 1.00 95.12 94 GLY A O 1
ATOM 778 N N . TYR A 1 95 ? 14.175 5.615 -8.103 1.00 96.25 95 TYR A N 1
ATOM 779 C CA . TYR A 1 95 ? 13.228 4.618 -7.611 1.00 96.25 95 TYR A CA 1
ATOM 780 C C . TYR A 1 95 ? 11.814 4.879 -8.129 1.00 96.25 95 TYR A C 1
ATOM 782 O O . TYR A 1 95 ? 11.441 6.004 -8.442 1.00 96.25 95 TYR A O 1
ATOM 790 N N . THR A 1 96 ? 11.011 3.820 -8.158 1.00 97.44 96 THR A N 1
ATOM 791 C CA . THR A 1 96 ? 9.601 3.873 -8.544 1.00 97.44 96 THR A CA 1
ATOM 792 C C . THR A 1 96 ? 8.773 4.544 -7.450 1.00 97.44 96 THR A C 1
ATOM 794 O O . THR A 1 96 ? 8.765 4.084 -6.303 1.00 97.44 96 THR A O 1
ATOM 797 N N . SER A 1 97 ? 8.082 5.634 -7.777 1.00 97.38 97 SER A N 1
ATOM 798 C CA . SER A 1 97 ? 7.242 6.368 -6.819 1.00 97.38 97 SER A CA 1
ATOM 799 C C . SER A 1 97 ? 5.776 5.922 -6.790 1.00 97.38 97 SER A C 1
ATOM 801 O O . SER A 1 97 ? 5.040 6.352 -5.907 1.00 97.38 97 SER A O 1
ATOM 803 N N . VAL A 1 98 ? 5.364 5.042 -7.708 1.00 97.50 98 VAL A N 1
ATOM 804 C CA . VAL A 1 98 ? 3.969 4.616 -7.907 1.00 97.50 98 VAL A CA 1
ATOM 805 C C . VAL A 1 98 ? 3.818 3.098 -7.806 1.00 97.50 98 VAL A C 1
ATOM 807 O O . VAL A 1 98 ? 4.616 2.338 -8.354 1.00 97.50 98 VAL A O 1
ATOM 810 N N . GLY A 1 99 ? 2.739 2.643 -7.176 1.00 97.38 99 GLY A N 1
ATOM 811 C CA . GLY A 1 99 ? 2.283 1.254 -7.203 1.00 97.38 99 GLY A CA 1
ATOM 812 C C . GLY A 1 99 ? 2.066 0.665 -5.818 1.00 97.38 99 GLY A C 1
ATOM 813 O O . GLY A 1 99 ? 2.255 1.334 -4.809 1.00 97.38 99 GLY A O 1
ATOM 814 N N . ILE A 1 100 ? 1.730 -0.626 -5.767 1.00 97.88 100 ILE A N 1
ATOM 815 C CA . ILE A 1 100 ? 1.265 -1.287 -4.533 1.00 97.88 100 ILE A CA 1
ATOM 816 C C . ILE A 1 100 ? 2.268 -1.270 -3.363 1.00 97.88 100 ILE A C 1
ATOM 818 O O . ILE A 1 100 ? 1.906 -1.457 -2.207 1.00 97.88 100 ILE A O 1
ATOM 822 N N . HIS A 1 101 ? 3.555 -1.024 -3.609 1.00 97.62 101 HIS A N 1
ATOM 823 C CA . HIS A 1 101 ? 4.536 -0.826 -2.530 1.00 97.62 101 HIS A CA 1
ATOM 824 C C . HIS A 1 101 ? 4.402 0.530 -1.808 1.00 97.62 101 HIS A C 1
ATOM 826 O O . HIS A 1 101 ? 5.151 0.788 -0.870 1.00 97.62 101 HIS A O 1
ATOM 832 N N . ARG A 1 102 ? 3.492 1.395 -2.268 1.00 97.38 102 ARG A N 1
ATOM 833 C CA . ARG A 1 102 ? 3.130 2.696 -1.687 1.00 97.38 102 ARG A CA 1
ATOM 834 C C . ARG A 1 102 ? 1.696 2.726 -1.161 1.00 97.38 102 ARG A C 1
ATOM 836 O O . ARG A 1 102 ? 1.196 3.807 -0.871 1.00 97.38 102 ARG A O 1
ATOM 843 N N . ASP A 1 103 ? 1.025 1.580 -1.122 1.00 96.81 103 ASP A N 1
ATOM 844 C CA . ASP A 1 103 ? -0.297 1.493 -0.509 1.00 96.81 103 ASP A CA 1
ATOM 845 C C . ASP A 1 103 ? -0.203 1.691 1.002 1.00 96.81 103 ASP A C 1
ATOM 847 O O . ASP A 1 103 ? 0.837 1.403 1.600 1.00 96.81 103 ASP A O 1
ATOM 851 N N . ASP A 1 104 ? -1.323 2.085 1.598 1.00 94.06 104 ASP A N 1
ATOM 852 C CA . ASP A 1 104 ? -1.458 2.271 3.037 1.00 94.06 104 ASP A CA 1
ATOM 853 C C . ASP A 1 104 ? -2.685 1.538 3.602 1.00 94.06 104 ASP A C 1
ATOM 855 O O . ASP A 1 104 ? -3.596 1.133 2.866 1.00 94.06 104 ASP A O 1
ATOM 859 N N . LEU A 1 105 ? -2.696 1.357 4.920 1.00 92.19 105 LEU A N 1
ATOM 860 C CA . LEU A 1 105 ? -3.778 0.744 5.679 1.00 92.19 105 LEU A CA 1
ATOM 861 C C . LEU A 1 105 ? -4.057 1.604 6.908 1.00 92.19 105 LEU A C 1
ATOM 863 O O . LEU A 1 105 ? -3.266 1.627 7.849 1.00 92.19 105 LEU A O 1
ATOM 867 N N . PHE A 1 106 ? -5.198 2.282 6.900 1.00 91.38 106 PHE A N 1
ATOM 868 C CA . PHE A 1 106 ? -5.593 3.173 7.982 1.00 91.38 106 PHE A CA 1
ATOM 869 C C . PHE A 1 106 ? -6.630 2.528 8.878 1.00 91.38 106 PHE A C 1
ATOM 871 O O . PHE A 1 106 ? -7.380 1.644 8.458 1.00 91.38 106 PHE A O 1
ATOM 878 N N . ILE A 1 107 ? -6.681 3.010 10.114 1.00 92.81 107 ILE A N 1
ATOM 879 C CA . ILE A 1 107 ? -7.752 2.675 11.038 1.00 92.81 107 ILE A CA 1
ATOM 880 C C . ILE A 1 107 ? -8.417 3.969 11.452 1.00 92.81 107 ILE A C 1
ATOM 882 O O . ILE A 1 107 ? -7.768 4.876 11.970 1.00 92.81 107 ILE A O 1
ATOM 886 N N . GLY A 1 108 ? -9.715 4.067 11.226 1.00 90.62 108 GLY A N 1
ATOM 887 C CA . GLY A 1 108 ? -10.398 5.328 11.425 1.00 90.62 108 GLY A CA 1
ATOM 888 C C . GLY A 1 108 ? -11.853 5.268 11.031 1.00 90.62 108 GLY A C 1
ATOM 889 O O . GLY A 1 108 ? -12.423 4.200 10.831 1.00 90.62 108 GLY A O 1
ATOM 890 N N . THR A 1 109 ? -12.439 6.446 10.909 1.00 82.12 109 THR A N 1
ATOM 891 C CA . THR A 1 109 ? -13.696 6.632 10.187 1.00 82.12 109 THR A CA 1
ATOM 892 C C . THR A 1 109 ? -13.370 7.270 8.842 1.00 82.12 109 THR A C 1
ATOM 894 O O . THR A 1 109 ? -12.274 7.809 8.676 1.00 82.12 109 THR A O 1
ATOM 897 N N . ASP A 1 110 ? -14.291 7.237 7.876 1.00 66.75 110 ASP A N 1
ATOM 898 C CA . ASP A 1 110 ? -14.058 7.705 6.496 1.00 66.75 110 ASP A CA 1
ATOM 899 C C . ASP A 1 110 ? -13.363 9.077 6.369 1.00 66.75 110 ASP A C 1
ATOM 901 O O . ASP A 1 110 ? -12.740 9.364 5.346 1.00 66.75 110 ASP A O 1
ATOM 905 N N . GLN A 1 111 ? -13.440 9.922 7.401 1.00 66.88 111 GLN A N 1
ATOM 906 C CA . GLN A 1 111 ? -12.881 11.270 7.397 1.00 66.88 111 GLN A CA 1
ATOM 907 C C . GLN A 1 111 ? -11.675 11.495 8.318 1.00 66.88 111 GLN A C 1
ATOM 909 O O . GLN A 1 111 ? -11.086 12.571 8.233 1.00 66.88 111 GLN A O 1
ATOM 914 N N . ARG A 1 112 ? -11.303 10.559 9.207 1.00 82.06 112 ARG A N 1
ATOM 915 C CA . ARG A 1 112 ? -10.212 10.776 10.180 1.00 82.06 112 ARG A CA 1
ATOM 916 C C . ARG A 1 112 ? -9.509 9.488 10.593 1.00 82.06 112 ARG A C 1
ATOM 918 O O . ARG A 1 112 ? -10.167 8.495 10.902 1.00 82.06 112 ARG A O 1
ATOM 925 N N . ASP A 1 113 ? -8.184 9.553 10.698 1.00 87.62 113 ASP A N 1
ATOM 926 C CA . ASP A 1 113 ? -7.347 8.466 11.210 1.00 87.62 113 ASP A CA 1
ATOM 927 C C . ASP A 1 113 ? -7.257 8.490 12.746 1.00 87.62 113 ASP A C 1
ATOM 929 O O . ASP A 1 113 ? -7.070 9.542 13.362 1.00 87.62 113 ASP A O 1
ATOM 933 N N . ILE A 1 114 ? -7.379 7.324 13.388 1.00 89.81 114 ILE A N 1
ATOM 934 C CA . ILE A 1 114 ? -7.367 7.181 14.851 1.00 89.81 114 ILE A CA 1
ATOM 935 C C . ILE A 1 114 ? -6.077 7.707 15.499 1.00 89.81 114 ILE A C 1
ATOM 937 O O . ILE A 1 114 ? -6.077 8.095 16.671 1.00 89.81 114 ILE A O 1
ATOM 941 N N . THR A 1 115 ? -4.963 7.739 14.767 1.00 86.12 115 THR A N 1
ATOM 942 C CA . THR A 1 115 ? -3.693 8.286 15.251 1.00 86.12 115 THR A CA 1
ATOM 943 C C . THR A 1 115 ? -3.807 9.769 15.602 1.00 86.12 115 THR A C 1
ATOM 945 O O . THR A 1 115 ? -3.198 10.193 16.590 1.00 86.12 115 THR A O 1
ATOM 948 N N . GLU A 1 116 ? -4.660 10.515 14.897 1.00 86.25 116 GLU A N 1
ATOM 949 C CA . GLU A 1 116 ? -4.837 11.959 15.058 1.00 86.25 116 GLU A CA 1
ATOM 950 C C . GLU A 1 116 ? -5.791 12.326 16.204 1.00 86.25 116 GLU A C 1
ATOM 952 O O . GLU A 1 116 ? -5.522 13.276 16.937 1.00 86.25 116 GLU A O 1
ATOM 957 N N . PHE A 1 117 ? -6.882 11.575 16.403 1.00 84.56 117 PHE A N 1
ATOM 958 C CA . PHE A 1 117 ? -7.946 11.954 17.354 1.00 84.56 117 PHE A CA 1
ATOM 959 C C . PHE A 1 117 ? -8.194 10.958 18.496 1.00 84.56 117 PHE A C 1
ATOM 961 O O . PHE A 1 117 ? -8.832 11.310 19.487 1.00 84.56 117 PHE A O 1
ATOM 968 N N . GLY A 1 118 ? -7.734 9.711 18.374 1.00 85.00 118 GLY A N 1
ATOM 969 C CA . GLY A 1 118 ? -8.042 8.658 19.338 1.00 85.00 118 GLY A CA 1
ATOM 970 C C . GLY A 1 118 ? -7.332 8.851 20.678 1.00 85.00 118 GLY A C 1
ATOM 971 O O . GLY A 1 118 ? -6.133 9.157 20.733 1.00 85.00 118 GLY A O 1
ATOM 972 N N . SER A 1 119 ? -8.046 8.592 21.775 1.00 89.25 119 SER A N 1
ATOM 973 C CA . SER A 1 119 ? -7.426 8.462 23.097 1.00 89.25 119 SER A CA 1
ATOM 974 C C . SER A 1 119 ? -6.429 7.296 23.126 1.00 89.25 119 SER A C 1
ATOM 976 O O . SER A 1 119 ? -6.497 6.368 22.315 1.00 89.25 119 SER A O 1
ATOM 978 N N . GLN A 1 120 ? -5.510 7.289 24.096 1.00 89.44 120 GLN A N 1
ATOM 979 C CA . GLN A 1 120 ? -4.558 6.179 24.245 1.00 89.44 120 GLN A CA 1
ATOM 980 C C . GLN A 1 120 ? -5.257 4.829 24.480 1.00 89.44 120 GLN A C 1
ATOM 982 O O . GLN A 1 120 ? -4.799 3.801 23.982 1.00 89.44 120 GLN A O 1
ATOM 987 N N . GLY A 1 121 ? -6.397 4.836 25.181 1.00 88.94 121 GLY A N 1
ATOM 988 C CA . GLY A 1 121 ? -7.236 3.651 25.362 1.00 88.94 121 GLY A CA 1
ATOM 989 C C . GLY A 1 121 ? -7.778 3.122 24.034 1.00 88.94 121 GLY A C 1
ATOM 990 O O . GLY A 1 121 ? -7.577 1.953 23.721 1.00 88.94 121 GLY A O 1
ATOM 991 N N . GLN A 1 122 ? -8.368 3.992 23.210 1.00 89.25 122 GLN A N 1
ATOM 992 C CA . GLN A 1 122 ? -8.909 3.619 21.894 1.00 89.25 122 GLN A CA 1
ATOM 993 C C . GLN A 1 122 ? -7.824 3.119 20.935 1.00 89.25 122 GLN A C 1
ATOM 995 O O . GLN A 1 122 ? -8.004 2.100 20.266 1.00 89.25 122 GLN A O 1
ATOM 1000 N N . LYS A 1 123 ? -6.661 3.785 20.913 1.00 91.44 123 LYS A N 1
ATOM 1001 C CA . LYS A 1 123 ? -5.490 3.352 20.135 1.00 91.44 123 LYS A CA 1
ATOM 1002 C C . LYS A 1 123 ? -5.046 1.948 20.542 1.00 91.44 123 LYS A C 1
ATOM 1004 O O . LYS A 1 123 ? -4.822 1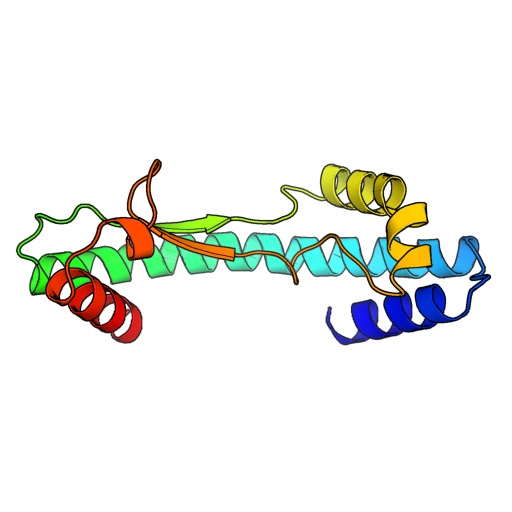.093 19.686 1.00 91.44 123 LYS A O 1
ATOM 1009 N N . ARG A 1 124 ? -4.980 1.676 21.848 1.00 90.81 124 ARG A N 1
ATOM 1010 C CA . ARG A 1 124 ? -4.624 0.352 22.370 1.00 90.81 124 ARG A CA 1
ATOM 1011 C C . ARG A 1 124 ? -5.669 -0.705 22.011 1.00 90.81 124 ARG A C 1
ATOM 1013 O O . ARG A 1 124 ? -5.287 -1.759 21.509 1.00 90.81 124 ARG A O 1
ATOM 1020 N N . SER A 1 125 ? -6.954 -0.427 22.227 1.00 91.19 125 SER A N 1
ATOM 1021 C CA . SER A 1 125 ? -8.050 -1.348 21.893 1.00 91.19 125 SER A CA 1
ATOM 1022 C C . SER A 1 125 ? -8.063 -1.696 20.410 1.00 91.19 125 SER A C 1
ATOM 1024 O O . SER A 1 125 ? -8.191 -2.862 20.059 1.00 91.19 125 SER A O 1
ATOM 1026 N N . THR A 1 126 ? -7.822 -0.710 19.548 1.00 91.50 126 THR A N 1
ATOM 1027 C CA . THR A 1 126 ? -7.709 -0.900 18.100 1.00 91.50 126 THR A CA 1
ATOM 1028 C C . THR A 1 126 ? -6.579 -1.852 17.719 1.00 91.50 126 THR A C 1
ATOM 1030 O O . THR A 1 126 ? -6.790 -2.793 16.957 1.00 91.50 126 THR A O 1
ATOM 1033 N N . VAL A 1 127 ? -5.383 -1.660 18.279 1.00 92.12 127 VAL A N 1
ATOM 1034 C CA . VAL A 1 127 ? -4.247 -2.553 18.004 1.00 92.12 127 VAL A CA 1
ATOM 1035 C C . VAL A 1 127 ? -4.524 -3.971 18.507 1.00 92.12 127 VAL A C 1
ATOM 1037 O O . VAL A 1 127 ? -4.150 -4.936 17.844 1.00 92.12 127 VAL A O 1
ATOM 1040 N N . ILE A 1 128 ? -5.175 -4.118 19.665 1.00 92.94 128 ILE A N 1
ATOM 1041 C CA . ILE A 1 128 ? -5.546 -5.433 20.206 1.00 92.94 128 ILE A CA 1
ATOM 1042 C C . ILE A 1 128 ? -6.590 -6.106 19.310 1.00 92.94 128 ILE A C 1
ATOM 1044 O O . ILE A 1 128 ? -6.408 -7.268 18.955 1.00 92.94 128 ILE A O 1
ATOM 1048 N N . ALA A 1 129 ? -7.634 -5.379 18.906 1.00 93.12 129 ALA A N 1
ATOM 1049 C CA . ALA A 1 129 ? -8.685 -5.888 18.033 1.00 93.12 129 ALA A CA 1
ATOM 1050 C C . ALA A 1 129 ? -8.123 -6.394 16.700 1.00 93.12 129 ALA A C 1
ATOM 1052 O O . ALA A 1 129 ? -8.494 -7.479 16.262 1.00 93.12 129 ALA A O 1
ATOM 1053 N N . LEU A 1 130 ? -7.187 -5.646 16.103 1.00 93.25 130 LEU A N 1
ATOM 1054 C CA . LEU A 1 130 ? -6.524 -6.030 14.857 1.00 93.25 130 LEU A CA 1
ATOM 1055 C C . LEU A 1 130 ? -5.622 -7.258 15.025 1.00 93.25 130 LEU A C 1
ATOM 1057 O O . LEU A 1 130 ? -5.556 -8.090 14.134 1.00 93.25 130 LEU A O 1
ATOM 1061 N N . LYS A 1 131 ? -4.921 -7.389 16.158 1.00 93.19 131 LYS A N 1
ATOM 1062 C CA . LYS A 1 131 ? -4.066 -8.559 16.432 1.00 93.19 131 LYS A CA 1
ATOM 1063 C C . LYS A 1 131 ? -4.851 -9.841 16.700 1.00 93.19 131 LYS A C 1
ATOM 1065 O O . LYS A 1 131 ? -4.292 -10.920 16.549 1.00 93.19 131 LYS A O 1
ATOM 1070 N N . ALA A 1 132 ? -6.085 -9.713 17.176 1.00 90.88 132 ALA A N 1
ATOM 1071 C CA . ALA A 1 132 ? -6.980 -10.830 17.458 1.00 90.88 132 ALA A CA 1
ATOM 1072 C C . ALA A 1 132 ? -7.883 -11.195 16.265 1.00 90.88 132 ALA A C 1
ATOM 1074 O O . ALA A 1 132 ? -8.722 -12.088 16.402 1.00 90.88 132 ALA A O 1
ATOM 1075 N N . ALA A 1 133 ? -7.773 -10.452 15.160 1.00 84.75 133 ALA A N 1
ATOM 1076 C CA . ALA A 1 133 ? -8.537 -10.636 13.932 1.00 84.75 133 ALA A CA 1
ATOM 1077 C C . ALA A 1 133 ? -7.822 -11.572 12.948 1.00 84.75 133 ALA A C 1
ATOM 1079 O O . ALA A 1 133 ? -6.583 -11.726 13.058 1.00 84.75 133 ALA A O 1
#

Foldseek 3Di:
DVVLQVVLLQQLAVLDHDPVVNVVSLVVQLVVQQVVVVVCVVVQVVLQVQLQVQLCVQVVNPAPKTKDKAWQADHSVRQSVVQVVCVVVCSVVSGGPGGRVPIDIFIHPPVDGCVVPPDPSSVVSSVVSSVRD

pLDDT: mean 92.54, std 6.48, range [66.75, 98.5]

Secondary structure (DSSP, 8-state):
-HHHHHHHHHHHHTSS--HHHHHHHHHHHHHHHHHHHHHHHHHHHHHHHHHHHHHHHHHTS-S--EEEEE-S-SSHHHHHHHHHHHHHHHHHHTS--SSGGG-EEEEEETTEEHHHH--HHHHHHHHHHHHT-

InterPro domains:
  IPR042174 DNA-binding RecF, domain 2 [G3DSA:1.20.1050.90] (1-133)

Sequence (133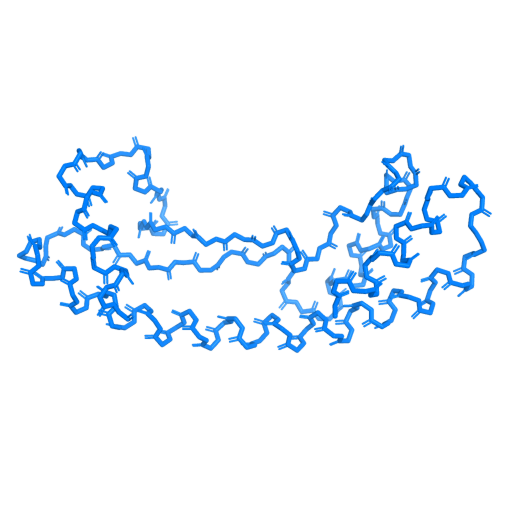 aa):
YNKILKHRNALLKSGNPDISHLSIWDKKIVEKGIFILNKRREVVLELNSFYRVNLDKLSGGKDGLELIYKPNVKDQDEFLEKLNRNLSRDLRLGYTSVGIHRDDLFIGTDQRDITEFGSQGQKRSTVIALKAA

Radius of gyration: 18.65 Å; chains: 1; bounding box: 41×23×50 Å

Organism: NCBI:txid280500